Protein AF-L0DSS1-F1 (afdb_monomer)

Secondary structure (DSSP, 8-state):
--HHHHHHHHHHHHT--HHHHHHHHTS-HHHHHHHHHTS----HHHHHHHHHHHT--HHHHH-TT-SSPPPPSS-HHHHHHHHHHHHTT--HHHHHHHHT-GGGTT-----PPPPP------TTPPP--PPPP-PPPP-

Sequence (139 aa):
MEFSAKLKKLMKRQRYSQTDVAAQVEVSQSLVSLWTKGERVPDLRVSAKLASLFGVDLDYLADDAQDEPPASEFTGWEQAVIDLIHALGLEKSEALRRLATPAAAGISVDPKPVPPAGPSIPPGAPAYQPDAPRKKQPG

Foldseek 3Di:
DALLVVLVVLCVVVVHDLVRLCVQLVHDSVVSVCSNVVVDDDDPSSLVSSCVVSVADSCCSPDPVRPDGPDPPDDPVRVVLVVVCVVVVHDPVRSCVVVVCPPPPPDDDPPPPDPPPPPDPPVDDPPDDPDDPPPDDDD

InterPro domains:
  IPR001387 Cro/C1-type, helix-turn-helix domain [PF01381] (7-61)
  IPR001387 Cro/C1-type, helix-turn-helix domain [PS50943] (7-61)
  IPR001387 Cro/C1-type, helix-turn-helix domain [SM00530] (6-61)
  IPR001387 Cro/C1-type, helix-turn-helix domain [cd00093] (6-61)
  IPR010982 Lambda repressor-like, DNA-binding domain superfamily [G3DSA:1.10.260.40] (1-64)
  IPR010982 Lambda repressor-like, DNA-binding domain superfamily [SSF47413] (1-69)

pLDDT: mean 75.74, std 19.89, range [36.66, 97.75]

Radius of gyration: 21.34 Å; Cα contacts (8 Å, |Δi|>4): 78; chains: 1; bounding box: 59×39×56 Å

Nearest PDB structures (foldseek):
  3jxc-assembly1_L  TM=9.645E-01  e=2.965E-03  Lederbergvirus P22
  2b5a-assembly1_A  TM=8.325E-01  e=7.715E-03  [Bacillus] caldolyticus
  3ivp-assembly2_C  TM=6.361E-01  e=1.073E-03  Clostridioides difficile 630
  6jq1-assembly1_A  TM=5.524E-01  e=4.505E-03  Deinococcus geothermalis DSM 11300
  6rnx-assembly1_B  TM=5.682E-01  e=6.846E-03  Deinococcus deserti VCD115

Organism: Singulisphaera acidiphila (strain ATCC BAA-1392 / DSM 18658 / VKM B-2454 / MOB10) (NCBI:txid886293)

Structure (mmCIF, N/CA/C/O backbone):
data_AF-L0DSS1-F1
#
_entry.id   AF-L0DSS1-F1
#
loop_
_atom_site.group_PDB
_atom_site.id
_atom_site.type_symbol
_atom_site.label_atom_id
_atom_site.label_alt_id
_atom_site.label_comp_id
_atom_site.label_asym_id
_atom_site.label_entity_id
_atom_site.label_seq_id
_atom_site.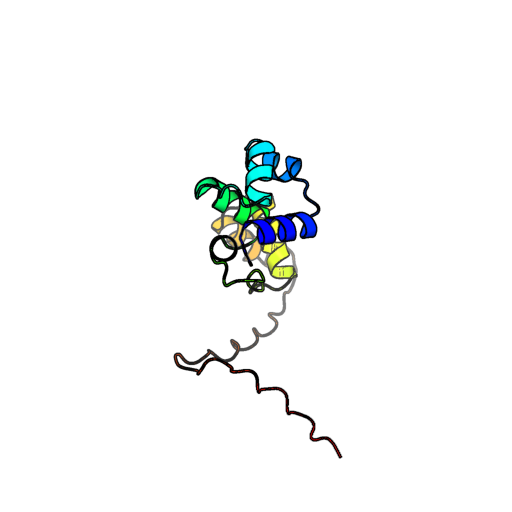pdbx_PDB_ins_code
_atom_site.Cartn_x
_atom_site.Cartn_y
_atom_site.Cartn_z
_atom_site.occupancy
_atom_site.B_iso_or_equiv
_atom_site.auth_seq_id
_atom_site.auth_comp_id
_atom_site.auth_asym_id
_atom_site.auth_atom_id
_atom_site.pdbx_PDB_model_num
ATOM 1 N N . MET A 1 1 ? 15.990 3.065 3.648 1.00 83.50 1 MET A N 1
ATOM 2 C CA . MET A 1 1 ? 14.938 3.788 4.397 1.00 83.50 1 MET A CA 1
ATOM 3 C C . MET A 1 1 ? 13.992 2.782 5.037 1.00 83.50 1 MET A C 1
ATOM 5 O O . MET A 1 1 ? 13.503 1.922 4.323 1.00 83.50 1 MET A O 1
ATOM 9 N N . GLU A 1 2 ? 13.699 2.916 6.335 1.00 91.69 2 GLU A N 1
ATOM 10 C CA . GLU A 1 2 ? 12.763 2.034 7.062 1.00 91.69 2 GLU A CA 1
ATOM 11 C C . GLU A 1 2 ? 11.346 2.032 6.451 1.00 91.69 2 GLU A C 1
ATOM 13 O O . GLU A 1 2 ? 10.854 3.083 6.010 1.00 91.69 2 GLU A O 1
ATOM 18 N N . PHE A 1 3 ? 10.633 0.900 6.523 1.00 94.06 3 PHE A N 1
ATOM 19 C CA . PHE A 1 3 ? 9.234 0.753 6.071 1.00 94.06 3 PHE A CA 1
ATOM 20 C C . PHE A 1 3 ? 8.310 1.905 6.510 1.00 94.06 3 PHE A C 1
ATOM 22 O O . PHE A 1 3 ? 7.561 2.462 5.703 1.00 94.06 3 PHE A O 1
ATOM 29 N N . SER A 1 4 ? 8.374 2.312 7.782 1.00 95.81 4 SER A N 1
ATOM 30 C CA . SER A 1 4 ? 7.519 3.377 8.332 1.00 95.81 4 SER A CA 1
ATOM 31 C C . SER A 1 4 ? 7.712 4.720 7.614 1.00 95.81 4 SER A C 1
ATOM 33 O O . SER A 1 4 ? 6.761 5.485 7.411 1.00 95.81 4 SER A O 1
ATOM 35 N N . ALA A 1 5 ? 8.944 5.000 7.192 1.00 95.31 5 ALA A N 1
ATOM 36 C CA . ALA A 1 5 ? 9.309 6.209 6.483 1.00 95.31 5 ALA A CA 1
ATOM 37 C C . ALA A 1 5 ? 8.901 6.115 5.001 1.00 95.31 5 ALA A C 1
ATOM 39 O O . ALA A 1 5 ? 8.341 7.081 4.472 1.00 95.31 5 ALA A O 1
ATOM 40 N N . LYS A 1 6 ? 9.068 4.946 4.363 1.00 94.94 6 LYS A N 1
ATOM 41 C CA . LYS A 1 6 ? 8.546 4.676 3.010 1.00 94.94 6 LYS A CA 1
ATOM 42 C C . LYS A 1 6 ? 7.034 4.858 2.945 1.00 94.94 6 LYS A C 1
ATOM 44 O O . LYS A 1 6 ? 6.540 5.599 2.099 1.00 94.94 6 LYS A O 1
ATOM 49 N N . LEU A 1 7 ? 6.295 4.275 3.888 1.00 95.56 7 LEU A N 1
ATOM 50 C CA . LEU A 1 7 ? 4.840 4.397 3.956 1.00 95.56 7 LEU A CA 1
ATOM 51 C C . LEU A 1 7 ? 4.404 5.868 4.047 1.00 95.56 7 LEU A C 1
ATOM 53 O O . LEU A 1 7 ? 3.559 6.312 3.272 1.00 95.56 7 LEU A O 1
ATOM 57 N N . LYS A 1 8 ? 5.038 6.667 4.917 1.00 95.88 8 LYS A N 1
ATOM 58 C CA . LYS A 1 8 ? 4.778 8.117 5.006 1.00 95.88 8 LYS A CA 1
ATOM 59 C C . LYS A 1 8 ? 5.075 8.852 3.697 1.00 95.88 8 LYS A C 1
ATOM 61 O O . LYS A 1 8 ? 4.314 9.741 3.311 1.00 95.88 8 LYS A O 1
ATOM 66 N N . LYS A 1 9 ? 6.173 8.504 3.015 1.00 94.44 9 LYS A N 1
ATOM 67 C CA . LYS A 1 9 ? 6.555 9.089 1.719 1.00 94.44 9 LYS A CA 1
ATOM 68 C C . LYS A 1 9 ? 5.483 8.811 0.663 1.00 94.44 9 LYS A C 1
ATOM 70 O O . LYS A 1 9 ? 5.033 9.744 -0.003 1.00 94.44 9 LYS A O 1
ATOM 75 N N . LEU A 1 10 ? 5.033 7.562 0.559 1.00 94.06 10 LEU A N 1
ATOM 76 C CA . LEU A 1 10 ? 3.998 7.131 -0.384 1.00 94.06 10 LEU A CA 1
ATOM 77 C C . LEU A 1 10 ? 2.652 7.815 -0.109 1.00 94.06 10 LEU A C 1
ATOM 79 O O . LEU A 1 10 ? 2.042 8.365 -1.027 1.00 94.06 10 LEU A O 1
ATOM 83 N N . MET A 1 11 ? 2.244 7.883 1.162 1.00 93.88 11 MET A N 1
ATOM 84 C CA . MET A 1 11 ? 1.049 8.615 1.592 1.00 93.88 11 MET A CA 1
ATOM 85 C C . MET A 1 11 ? 1.105 10.086 1.181 1.00 93.88 11 MET A C 1
ATOM 87 O O . MET A 1 11 ? 0.152 10.606 0.608 1.00 93.88 11 MET A O 1
ATOM 91 N N . LYS A 1 12 ? 2.240 10.759 1.408 1.00 93.88 12 LYS A N 1
ATOM 92 C CA . LYS A 1 12 ? 2.421 12.163 1.019 1.00 93.88 12 LYS A CA 1
ATOM 93 C C . LYS A 1 12 ? 2.368 12.350 -0.500 1.00 93.88 12 LYS A C 1
ATOM 95 O O . LYS A 1 12 ? 1.758 13.312 -0.962 1.00 93.88 12 LYS A O 1
ATOM 100 N N . ARG A 1 13 ? 2.978 11.438 -1.267 1.00 89.88 13 ARG A N 1
ATOM 101 C CA . ARG A 1 13 ? 2.992 11.468 -2.739 1.00 89.88 13 ARG A CA 1
ATOM 102 C C . ARG A 1 13 ? 1.580 11.412 -3.320 1.00 89.88 13 ARG A C 1
ATOM 104 O O . ARG A 1 13 ? 1.281 12.167 -4.237 1.00 89.88 13 ARG A O 1
ATOM 111 N N . GLN A 1 14 ? 0.723 10.562 -2.759 1.00 88.62 14 GLN A N 1
ATOM 112 C CA . GLN A 1 14 ? -0.656 10.382 -3.223 1.00 88.62 14 GLN A CA 1
ATOM 113 C C . GLN A 1 14 ? -1.697 11.185 -2.4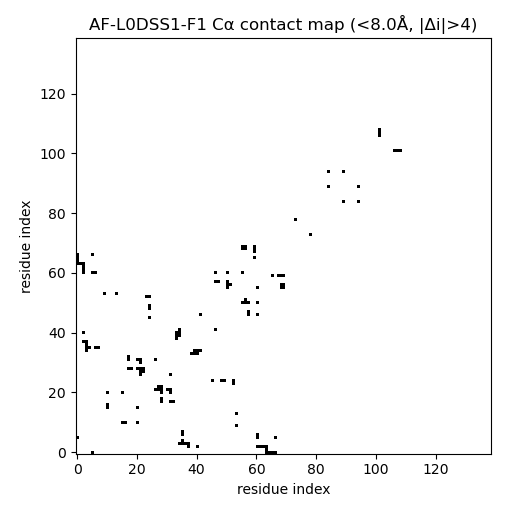23 1.00 88.62 14 GLN A C 1
ATOM 115 O O . GLN A 1 14 ? -2.889 11.089 -2.690 1.00 88.62 14 GLN A O 1
ATOM 120 N N . ARG A 1 15 ? -1.256 12.017 -1.469 1.00 94.12 15 ARG A N 1
ATOM 121 C CA . ARG A 1 15 ? -2.107 12.828 -0.576 1.00 94.12 15 ARG A CA 1
ATOM 122 C C . ARG A 1 15 ? -3.109 12.015 0.257 1.00 94.12 15 ARG A C 1
ATOM 124 O O . ARG A 1 15 ? -4.177 12.521 0.586 1.00 94.12 15 ARG A O 1
ATOM 131 N N . TYR A 1 16 ? -2.746 10.796 0.649 1.00 94.12 16 TYR A N 1
ATOM 132 C CA . TYR A 1 16 ? -3.559 9.982 1.551 1.00 94.12 16 TYR A CA 1
ATOM 133 C C . TYR A 1 16 ? -3.303 10.305 3.024 1.00 94.12 16 TYR A C 1
ATOM 135 O O . TYR A 1 16 ? -2.159 10.432 3.470 1.00 94.12 16 TYR A O 1
ATOM 143 N N . SER A 1 17 ? -4.383 10.373 3.802 1.00 96.50 17 SER A N 1
ATOM 144 C CA . SER A 1 17 ? -4.351 10.343 5.263 1.00 96.50 17 SER A CA 1
ATOM 145 C C . SER A 1 17 ? -4.266 8.904 5.793 1.00 96.50 17 SER A C 1
ATOM 147 O O . SER A 1 17 ? -4.467 7.935 5.061 1.00 96.50 17 SER A O 1
ATOM 149 N N . GLN A 1 18 ? -3.980 8.736 7.091 1.00 96.00 18 GLN A N 1
ATOM 150 C CA . GLN A 1 18 ? -3.990 7.403 7.717 1.00 96.00 18 GLN A CA 1
ATOM 151 C C . GLN A 1 18 ? -5.372 6.746 7.628 1.00 96.00 18 GLN A C 1
ATOM 153 O O . GLN A 1 18 ? -5.459 5.530 7.479 1.00 96.00 18 GLN A O 1
ATOM 158 N N . THR A 1 19 ? -6.436 7.548 7.706 1.00 96.56 19 THR A N 1
ATOM 159 C CA . THR A 1 19 ? -7.819 7.086 7.574 1.00 96.56 19 THR A CA 1
ATOM 160 C C . THR A 1 19 ? -8.104 6.593 6.158 1.00 96.56 19 THR A C 1
ATOM 162 O O . THR A 1 19 ? -8.724 5.544 6.007 1.00 96.56 19 THR A O 1
ATOM 165 N N . ASP A 1 20 ? -7.595 7.286 5.134 1.00 95.25 20 ASP A N 1
ATOM 166 C CA . ASP A 1 20 ? -7.772 6.873 3.737 1.00 95.25 20 ASP A CA 1
ATOM 167 C C . ASP A 1 20 ? -7.082 5.535 3.474 1.00 95.25 20 ASP A C 1
ATOM 169 O O . ASP A 1 20 ? -7.708 4.605 2.976 1.00 95.25 20 ASP A O 1
ATOM 173 N N . VAL A 1 21 ? -5.814 5.397 3.884 1.00 96.38 21 VAL A N 1
ATOM 174 C CA . VAL A 1 21 ? -5.078 4.130 3.739 1.00 96.38 21 VAL A CA 1
ATOM 175 C C . VAL A 1 21 ? -5.792 3.004 4.479 1.00 96.38 21 VAL A C 1
ATOM 177 O O . VAL A 1 21 ? -5.956 1.922 3.923 1.00 96.38 21 VAL A O 1
ATOM 180 N N . ALA A 1 22 ? -6.250 3.258 5.708 1.00 96.94 22 ALA A N 1
ATOM 181 C CA . ALA A 1 22 ? -6.954 2.267 6.512 1.00 96.94 22 ALA A CA 1
ATOM 182 C C . ALA A 1 22 ? -8.224 1.754 5.820 1.00 96.94 22 ALA A C 1
ATOM 184 O O . ALA A 1 22 ? -8.452 0.545 5.780 1.00 96.94 22 ALA A O 1
ATOM 185 N N . ALA A 1 23 ? -9.004 2.663 5.228 1.00 95.25 23 ALA A N 1
ATOM 186 C CA . ALA A 1 23 ? -10.189 2.316 4.454 1.00 95.25 23 ALA A CA 1
ATOM 187 C C . ALA A 1 23 ? -9.837 1.489 3.206 1.00 95.25 23 ALA A C 1
ATOM 189 O O . ALA A 1 23 ? -10.492 0.485 2.945 1.00 95.25 23 ALA A O 1
ATOM 190 N N . GLN A 1 24 ? -8.778 1.859 2.477 1.00 93.06 24 GLN A N 1
ATOM 191 C CA . GLN A 1 24 ? -8.361 1.171 1.248 1.00 93.06 24 GLN A CA 1
ATOM 192 C C . GLN A 1 24 ? -7.832 -0.249 1.490 1.00 93.06 24 GLN A C 1
ATOM 194 O O . GLN A 1 24 ? -8.065 -1.137 0.675 1.00 93.06 24 GLN A O 1
ATOM 199 N N . VAL A 1 25 ? -7.127 -0.491 2.602 1.00 96.00 25 VAL A N 1
ATOM 200 C CA . VAL A 1 25 ? -6.592 -1.832 2.915 1.00 96.00 25 VAL A CA 1
ATOM 201 C C . VAL A 1 25 ? -7.470 -2.645 3.876 1.00 96.00 25 VAL A C 1
ATOM 203 O O . VAL A 1 25 ? -7.130 -3.791 4.186 1.00 96.00 25 VAL A O 1
ATOM 206 N N . GLU A 1 26 ? -8.619 -2.090 4.276 1.00 96.50 26 GLU A N 1
ATOM 207 C CA . GLU A 1 26 ? -9.633 -2.689 5.159 1.00 96.50 26 GLU A CA 1
ATOM 208 C C . GLU A 1 26 ? -9.096 -3.030 6.561 1.00 96.50 26 GLU A C 1
ATOM 210 O O . GLU A 1 26 ? -9.234 -4.147 7.061 1.00 96.50 26 GLU A O 1
ATOM 215 N N . VAL A 1 27 ? -8.455 -2.057 7.207 1.00 96.50 27 VAL A N 1
ATOM 216 C CA . VAL A 1 27 ? -7.913 -2.180 8.572 1.00 96.50 27 VAL A CA 1
ATOM 217 C C . VAL A 1 27 ? -8.324 -0.983 9.427 1.00 96.50 27 VAL A C 1
ATOM 219 O O . VAL A 1 27 ? -8.893 -0.010 8.938 1.00 96.50 27 VAL A O 1
ATOM 222 N N . SER A 1 28 ? -8.024 -1.015 10.727 1.00 97.25 28 SER A N 1
ATOM 223 C CA . SER A 1 28 ? -8.263 0.145 11.587 1.00 97.25 28 SER A CA 1
ATOM 224 C C . SER A 1 28 ? -7.214 1.241 11.373 1.00 97.25 28 SER A C 1
ATOM 226 O O . SER A 1 28 ? -6.025 0.969 11.187 1.00 97.25 28 SER A O 1
ATOM 228 N N . GLN A 1 29 ? -7.629 2.506 11.484 1.00 96.69 29 GLN A N 1
ATOM 229 C CA . GLN A 1 29 ? -6.712 3.652 11.415 1.00 96.69 29 GLN A CA 1
ATOM 230 C C . GLN A 1 29 ? -5.611 3.577 12.488 1.00 96.69 29 GLN A C 1
ATOM 232 O O . GLN A 1 29 ? -4.472 3.973 12.235 1.00 96.69 29 GLN A O 1
ATOM 237 N N . SER A 1 30 ? -5.908 2.989 13.651 1.00 96.75 30 SER A N 1
ATOM 238 C CA . SER A 1 30 ? -4.929 2.762 14.715 1.00 96.75 30 SER A CA 1
ATOM 239 C C . SER A 1 30 ? -3.783 1.848 14.273 1.00 96.75 30 SER A C 1
ATOM 241 O O . SER A 1 30 ? -2.636 2.131 14.608 1.00 96.75 30 SER A O 1
ATOM 243 N N . LEU A 1 31 ? -4.052 0.802 13.479 1.00 97.19 31 LEU A N 1
ATOM 244 C CA . LEU A 1 31 ? -2.997 -0.060 12.930 1.00 97.19 31 LEU A CA 1
ATOM 245 C C . LEU A 1 31 ? -2.077 0.716 11.982 1.00 97.19 31 LEU A C 1
ATOM 247 O O . LEU A 1 31 ? -0.858 0.632 12.119 1.00 97.19 31 LEU A O 1
ATOM 251 N N . VAL A 1 32 ? -2.642 1.546 11.099 1.00 97.06 32 VAL A N 1
ATOM 252 C CA . VAL A 1 32 ? -1.854 2.425 10.216 1.00 97.06 32 VAL A CA 1
ATOM 253 C C . VAL A 1 32 ? -1.010 3.413 11.029 1.00 97.06 32 VAL A C 1
ATOM 255 O O . VAL A 1 32 ? 0.141 3.687 10.687 1.00 97.06 32 VAL A O 1
ATOM 258 N N . SER A 1 33 ? -1.537 3.917 12.148 1.00 97.38 33 SER A N 1
ATOM 259 C CA . SER A 1 33 ? -0.775 4.771 13.063 1.00 97.38 33 SER A CA 1
ATOM 260 C C . SER A 1 33 ? 0.460 4.050 13.614 1.00 97.38 33 SER A C 1
ATOM 262 O O . SER A 1 33 ? 1.562 4.588 13.516 1.00 97.38 33 SER A O 1
ATOM 264 N N . LEU A 1 34 ? 0.309 2.811 14.100 1.00 97.75 34 LEU A N 1
ATOM 265 C CA . LEU A 1 34 ? 1.428 1.998 14.600 1.00 97.75 34 LEU A CA 1
ATOM 266 C C . LEU A 1 34 ? 2.491 1.760 13.517 1.00 97.75 34 LEU A C 1
ATOM 268 O O . LEU A 1 34 ? 3.684 1.897 13.781 1.00 97.75 34 LEU A O 1
ATOM 272 N N . TRP A 1 35 ? 2.067 1.481 12.282 1.00 97.62 35 TRP A N 1
ATOM 273 C CA . TRP A 1 35 ? 2.968 1.289 11.141 1.00 97.62 35 TRP A CA 1
ATOM 274 C C . TRP A 1 35 ? 3.756 2.545 10.798 1.00 97.62 35 TRP A C 1
ATOM 276 O O . TRP A 1 35 ? 4.974 2.510 10.658 1.00 97.62 35 TRP A O 1
ATOM 28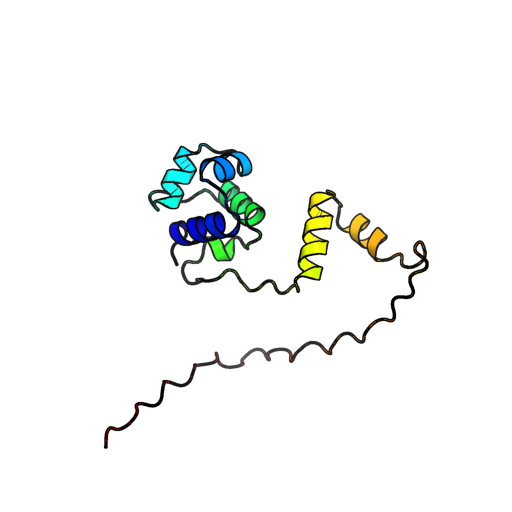6 N N . THR A 1 36 ? 3.078 3.690 10.712 1.00 95.06 36 THR A N 1
ATOM 287 C CA . THR A 1 36 ? 3.749 4.961 10.408 1.00 95.06 36 THR A CA 1
ATOM 288 C C . THR A 1 36 ? 4.677 5.413 11.539 1.00 95.06 36 THR A C 1
ATOM 290 O O . THR A 1 36 ? 5.629 6.147 11.285 1.00 95.06 36 THR A O 1
ATOM 293 N N . LYS A 1 37 ? 4.458 4.972 12.781 1.00 96.38 37 LYS A N 1
ATOM 294 C CA . LYS A 1 37 ? 5.390 5.201 13.896 1.00 96.38 37 LYS A CA 1
ATOM 295 C C . LYS A 1 37 ? 6.543 4.193 13.954 1.00 96.38 37 LYS A C 1
ATOM 297 O O . LYS A 1 37 ? 7.500 4.448 14.673 1.00 96.38 37 LYS A O 1
ATOM 302 N N . GLY A 1 38 ? 6.477 3.097 13.195 1.00 94.94 38 GLY A N 1
ATOM 303 C CA . GLY A 1 38 ? 7.467 2.016 13.239 1.00 94.94 38 GLY A CA 1
ATOM 304 C C . GLY A 1 38 ? 7.311 1.081 14.442 1.00 94.94 38 GLY A C 1
ATOM 305 O O . GLY A 1 38 ? 8.185 0.267 14.698 1.00 94.94 38 GLY A O 1
ATOM 306 N N . GLU A 1 39 ? 6.200 1.172 15.176 1.00 95.31 39 GLU A N 1
ATOM 307 C CA . GLU A 1 39 ? 5.931 0.332 16.353 1.00 95.31 39 GLU A CA 1
ATOM 308 C C . GLU A 1 39 ? 5.480 -1.083 15.961 1.00 95.31 39 GLU A C 1
ATOM 310 O O . GLU A 1 39 ? 5.561 -2.022 16.751 1.00 95.31 39 GLU A O 1
ATOM 315 N N . ARG A 1 40 ? 4.971 -1.243 14.734 1.00 95.19 40 ARG A N 1
ATOM 316 C CA . ARG A 1 40 ? 4.512 -2.520 14.186 1.00 95.19 40 ARG A CA 1
ATOM 317 C C . ARG A 1 40 ? 4.748 -2.567 12.681 1.00 95.19 40 ARG A C 1
ATOM 319 O O . ARG A 1 40 ? 4.762 -1.530 12.024 1.00 95.19 40 ARG A O 1
ATOM 326 N N . VAL A 1 41 ? 4.834 -3.775 12.136 1.00 93.50 41 VAL A N 1
ATOM 327 C CA . VAL A 1 41 ? 4.869 -4.036 10.691 1.00 93.50 41 VAL A CA 1
ATOM 328 C C . VAL A 1 41 ? 3.558 -4.727 10.278 1.00 93.50 41 VAL A C 1
ATOM 330 O O . VAL A 1 41 ? 3.030 -5.530 11.059 1.00 93.50 41 VAL A O 1
ATOM 333 N N . PRO A 1 42 ? 2.968 -4.391 9.117 1.00 95.12 42 PRO A N 1
ATOM 334 C CA . PRO A 1 42 ? 1.830 -5.127 8.573 1.00 95.12 42 PRO A CA 1
ATOM 335 C C . PRO A 1 42 ? 2.185 -6.588 8.271 1.00 95.12 42 PRO A C 1
ATOM 337 O O . PRO A 1 42 ? 3.338 -6.930 8.011 1.00 95.12 42 PRO A O 1
ATOM 340 N N . ASP A 1 43 ? 1.178 -7.460 8.288 1.00 95.81 43 ASP A N 1
ATOM 341 C CA . ASP A 1 43 ? 1.344 -8.821 7.781 1.00 95.81 43 ASP A CA 1
ATOM 342 C C . ASP A 1 43 ? 1.470 -8.837 6.250 1.00 95.81 43 ASP A C 1
ATOM 344 O O . ASP A 1 43 ? 1.177 -7.854 5.569 1.00 95.81 43 ASP A O 1
ATOM 348 N N . LEU A 1 44 ? 1.870 -9.982 5.694 1.00 94.50 44 LEU A N 1
ATOM 349 C CA . LEU A 1 44 ? 2.087 -10.143 4.256 1.00 94.50 44 LEU A CA 1
ATOM 350 C C . LEU A 1 44 ? 0.860 -9.770 3.408 1.00 94.50 44 LEU A C 1
ATOM 352 O O . LEU A 1 44 ? 1.005 -9.166 2.345 1.00 94.50 44 LEU A O 1
ATOM 356 N N . ARG A 1 45 ? -0.351 -10.112 3.864 1.00 95.44 45 ARG A N 1
ATOM 357 C CA . ARG A 1 45 ? -1.583 -9.867 3.106 1.00 95.44 45 ARG A CA 1
ATOM 358 C C . ARG A 1 45 ? -1.871 -8.374 3.028 1.00 95.44 45 ARG A C 1
ATOM 360 O O . ARG A 1 45 ? -2.222 -7.870 1.964 1.00 95.44 45 ARG A O 1
ATOM 367 N N . VAL A 1 46 ? -1.699 -7.666 4.138 1.00 96.25 46 VAL A N 1
ATOM 368 C CA . VAL A 1 46 ? -1.847 -6.212 4.195 1.00 96.25 46 VAL A CA 1
ATOM 369 C C . VAL A 1 46 ? -0.721 -5.517 3.431 1.00 96.25 46 VAL A C 1
ATOM 371 O O . VAL A 1 46 ? -0.990 -4.570 2.697 1.00 96.25 46 VAL A O 1
ATOM 374 N N . SER A 1 47 ? 0.516 -6.004 3.523 1.00 95.75 47 SER A N 1
ATOM 375 C CA . SER A 1 47 ? 1.651 -5.462 2.768 1.00 95.75 47 SER A CA 1
ATOM 376 C C . SER A 1 47 ? 1.431 -5.548 1.258 1.00 95.75 47 SER A C 1
ATOM 378 O O . SER A 1 47 ? 1.687 -4.576 0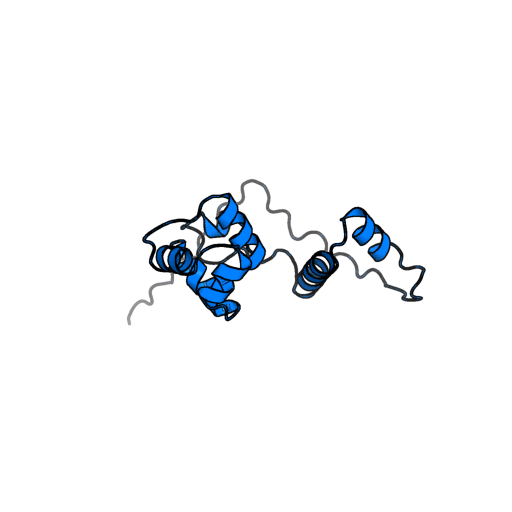.553 1.00 95.75 47 SER A O 1
ATOM 380 N N . ALA A 1 48 ? 0.873 -6.655 0.757 1.00 92.81 48 ALA A N 1
ATOM 381 C CA . ALA A 1 48 ? 0.505 -6.791 -0.653 1.00 92.81 48 ALA A CA 1
ATOM 382 C C . ALA A 1 48 ? -0.595 -5.797 -1.076 1.00 92.81 48 ALA A C 1
ATOM 384 O O . ALA A 1 48 ? -0.526 -5.216 -2.163 1.00 92.81 48 ALA A O 1
ATOM 385 N N . LYS A 1 49 ? -1.586 -5.544 -0.207 1.00 94.06 49 LYS A N 1
ATOM 386 C CA . LYS A 1 49 ? -2.598 -4.501 -0.450 1.00 94.06 49 LYS A CA 1
ATOM 387 C C . LYS A 1 49 ? -1.975 -3.105 -0.489 1.00 94.06 49 LYS A C 1
ATOM 389 O O . LYS A 1 49 ? -2.328 -2.318 -1.357 1.00 94.06 49 LYS A O 1
ATOM 394 N N . LEU A 1 50 ? -1.042 -2.802 0.417 1.00 95.81 50 LEU A N 1
ATOM 395 C CA . LEU A 1 50 ? -0.327 -1.522 0.436 1.00 95.81 50 LEU A CA 1
ATOM 396 C C . LEU A 1 50 ? 0.519 -1.338 -0.830 1.00 95.81 50 LEU A C 1
ATOM 398 O O . LEU A 1 50 ? 0.459 -0.278 -1.443 1.00 95.81 50 LEU A O 1
ATOM 402 N N . ALA A 1 51 ? 1.256 -2.370 -1.245 1.00 92.75 51 ALA A N 1
ATOM 403 C CA . ALA A 1 51 ? 2.026 -2.379 -2.489 1.00 92.75 51 ALA A CA 1
ATOM 404 C C . ALA A 1 51 ? 1.133 -2.035 -3.694 1.00 92.75 51 ALA A C 1
ATOM 406 O O . ALA A 1 51 ? 1.405 -1.087 -4.431 1.00 92.75 51 ALA A O 1
ATOM 407 N N . SER A 1 52 ? -0.009 -2.720 -3.798 1.00 89.31 52 SER A N 1
ATOM 408 C CA . SER A 1 52 ? -1.002 -2.493 -4.853 1.00 89.31 52 SER A CA 1
ATOM 409 C C . SER A 1 52 ? -1.603 -1.083 -4.799 1.00 89.31 52 SER A C 1
ATOM 411 O O . SER A 1 52 ? -1.674 -0.410 -5.821 1.00 89.31 52 SER A O 1
ATOM 413 N N . LEU A 1 53 ? -1.986 -0.605 -3.608 1.00 91.12 53 LEU A N 1
ATOM 414 C CA . LEU A 1 53 ? -2.545 0.737 -3.404 1.00 91.12 53 LEU A CA 1
ATOM 415 C C . LEU A 1 53 ? -1.574 1.832 -3.858 1.00 91.12 53 LEU A C 1
ATOM 417 O O . LEU A 1 53 ? -1.977 2.820 -4.466 1.00 91.12 53 LEU A O 1
ATOM 421 N N . PHE A 1 54 ? -0.289 1.674 -3.546 1.00 90.31 54 PHE A N 1
ATOM 422 C CA . PHE A 1 54 ? 0.710 2.698 -3.826 1.00 90.31 54 PHE A CA 1
ATOM 423 C C . PHE A 1 54 ? 1.399 2.559 -5.188 1.00 90.31 54 PHE A C 1
ATOM 425 O O . PHE A 1 54 ? 2.206 3.435 -5.533 1.00 90.31 54 PHE A O 1
ATOM 432 N N . GLY A 1 55 ? 1.072 1.503 -5.943 1.00 87.00 55 GLY A N 1
ATOM 433 C CA . GLY A 1 55 ? 1.683 1.185 -7.232 1.00 87.00 55 GLY A CA 1
ATOM 434 C C . GLY A 1 55 ? 3.182 0.924 -7.106 1.00 87.00 55 GLY A C 1
ATOM 435 O O . GLY A 1 55 ? 3.970 1.494 -7.854 1.00 87.00 55 GLY A O 1
ATOM 436 N N . VAL A 1 56 ? 3.586 0.159 -6.091 1.00 89.38 56 VAL A N 1
ATOM 437 C CA . VAL A 1 56 ? 4.988 -0.199 -5.833 1.00 89.38 56 VAL A CA 1
ATOM 438 C C . VAL A 1 56 ? 5.113 -1.694 -5.596 1.00 89.38 56 VAL A C 1
ATOM 440 O O . VAL A 1 56 ? 4.149 -2.340 -5.191 1.00 89.38 56 VAL A O 1
ATOM 443 N N . ASP A 1 57 ? 6.312 -2.231 -5.778 1.00 90.00 57 ASP A N 1
ATOM 444 C CA . ASP A 1 57 ? 6.577 -3.628 -5.465 1.00 90.00 57 ASP A CA 1
ATOM 445 C C . ASP A 1 57 ? 6.608 -3.883 -3.958 1.00 90.00 57 ASP A C 1
ATOM 447 O O . ASP A 1 57 ? 7.011 -3.040 -3.148 1.00 90.00 57 ASP A O 1
ATOM 451 N N . LEU A 1 58 ? 6.212 -5.096 -3.575 1.00 91.38 58 LEU A N 1
ATOM 452 C CA . LEU A 1 58 ? 6.306 -5.544 -2.189 1.00 91.38 58 LEU A CA 1
ATOM 453 C C . LEU A 1 58 ? 7.764 -5.570 -1.700 1.00 91.38 58 LEU A C 1
ATOM 455 O O . LEU A 1 58 ? 8.017 -5.255 -0.540 1.00 91.38 58 LEU A O 1
ATOM 459 N N . ASP A 1 59 ? 8.701 -5.896 -2.591 1.00 91.06 59 ASP A N 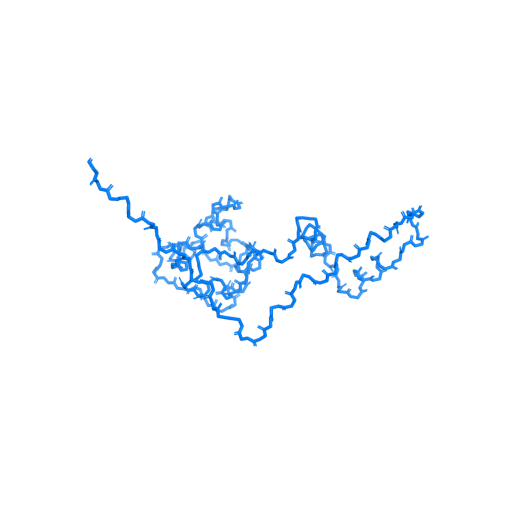1
ATOM 460 C CA . ASP A 1 59 ? 10.138 -5.906 -2.3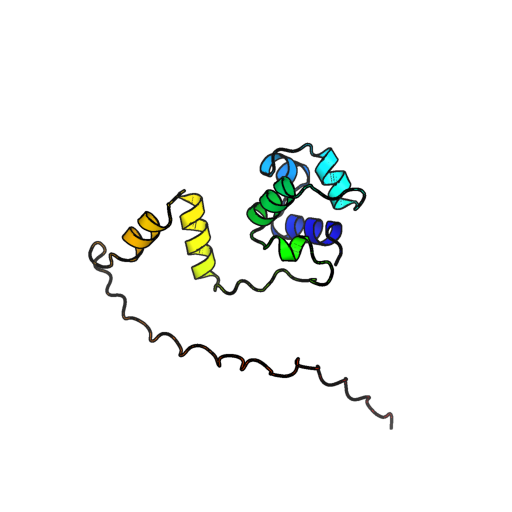10 1.00 91.06 59 ASP A CA 1
ATOM 461 C C . ASP A 1 59 ? 10.636 -4.518 -1.881 1.00 91.06 59 ASP A C 1
ATOM 463 O O . ASP A 1 59 ? 11.267 -4.379 -0.837 1.00 91.06 59 ASP A O 1
ATOM 467 N N . TYR A 1 60 ? 10.201 -3.459 -2.577 1.00 91.50 60 TYR A N 1
ATOM 468 C CA . TYR A 1 60 ? 10.486 -2.080 -2.175 1.00 91.50 60 TYR A CA 1
ATOM 469 C C . TYR A 1 60 ? 9.972 -1.766 -0.765 1.00 91.50 60 TYR A C 1
ATOM 471 O O . TYR A 1 60 ? 10.657 -1.102 0.015 1.00 91.50 60 TYR A O 1
ATOM 479 N N . LEU A 1 61 ? 8.766 -2.221 -0.410 1.00 91.25 61 LEU A N 1
ATOM 480 C CA . LEU A 1 61 ? 8.233 -1.993 0.934 1.00 91.25 61 LEU A CA 1
ATOM 481 C C . LEU A 1 61 ? 9.029 -2.748 2.007 1.00 91.25 61 LEU A C 1
ATOM 483 O O . LEU A 1 61 ? 9.171 -2.220 3.109 1.00 91.25 61 LEU A O 1
ATOM 487 N N . AL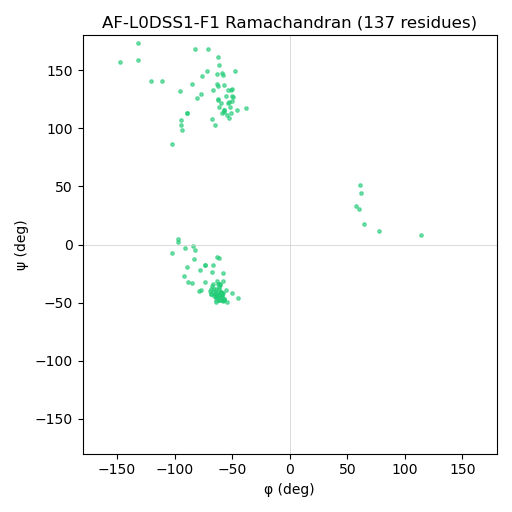A A 1 62 ? 9.541 -3.938 1.694 1.00 90.31 62 ALA A N 1
ATOM 488 C CA . ALA A 1 62 ? 10.196 -4.830 2.647 1.00 90.31 62 ALA A CA 1
ATOM 489 C C . ALA A 1 62 ? 11.710 -4.593 2.808 1.00 90.31 62 ALA A C 1
ATOM 491 O O . ALA A 1 62 ? 12.228 -4.811 3.900 1.00 90.31 62 ALA A O 1
ATOM 492 N N . ASP A 1 63 ? 12.418 -4.161 1.760 1.00 89.56 63 ASP A N 1
ATOM 493 C CA . ASP A 1 63 ? 13.882 -4.037 1.771 1.00 89.56 63 ASP A CA 1
ATOM 494 C C . ASP A 1 63 ? 14.347 -2.626 2.140 1.00 89.56 63 ASP A C 1
ATOM 496 O O . ASP A 1 63 ? 14.331 -1.706 1.318 1.00 89.56 63 ASP A O 1
ATOM 500 N N . ASP A 1 64 ? 14.807 -2.432 3.373 1.00 87.69 64 ASP A N 1
ATOM 501 C CA . ASP A 1 64 ? 15.294 -1.141 3.868 1.00 87.69 64 ASP A CA 1
ATOM 502 C C . ASP A 1 64 ? 16.541 -0.606 3.142 1.00 87.69 64 ASP A C 1
ATOM 504 O O . ASP A 1 64 ? 16.849 0.579 3.297 1.00 87.69 64 ASP A O 1
ATOM 508 N N . ALA A 1 65 ? 17.218 -1.399 2.305 1.00 86.19 65 ALA A N 1
ATOM 509 C CA . ALA A 1 65 ? 18.278 -0.905 1.424 1.00 86.19 65 ALA A CA 1
ATOM 510 C C . ALA A 1 65 ? 17.741 -0.090 0.228 1.00 86.19 65 ALA A C 1
ATOM 512 O O . ALA A 1 65 ? 18.489 0.679 -0.377 1.00 86.19 65 ALA A O 1
ATOM 513 N N . GLN A 1 66 ? 16.448 -0.206 -0.098 1.00 83.88 66 GLN A N 1
ATOM 514 C CA . GLN A 1 66 ? 15.798 0.544 -1.177 1.00 83.88 66 GLN A CA 1
ATOM 515 C C . GLN A 1 66 ? 15.246 1.883 -0.658 1.00 83.88 66 GLN A C 1
ATOM 517 O O . GLN A 1 66 ? 14.299 1.921 0.131 1.00 83.88 66 GLN A O 1
ATOM 522 N N . ASP A 1 67 ? 15.798 3.011 -1.105 1.00 82.06 67 ASP A N 1
ATOM 523 C CA . ASP A 1 67 ? 15.326 4.351 -0.700 1.00 82.06 67 ASP A CA 1
ATOM 524 C C . ASP A 1 67 ? 14.252 4.939 -1.638 1.00 82.06 67 ASP A C 1
ATOM 526 O O . ASP A 1 67 ? 13.386 5.727 -1.226 1.00 82.06 67 ASP A O 1
ATOM 530 N N . GLU A 1 68 ? 14.266 4.528 -2.902 1.00 79.69 68 GLU A N 1
ATOM 531 C CA . GLU A 1 68 ? 13.317 4.940 -3.936 1.00 79.69 68 GLU A CA 1
ATOM 532 C C . GLU A 1 68 ? 12.601 3.688 -4.456 1.00 79.69 68 GLU A C 1
ATOM 534 O O . GLU A 1 68 ? 13.249 2.644 -4.559 1.00 79.69 68 GLU A O 1
ATOM 539 N N . PRO A 1 69 ? 11.284 3.739 -4.746 1.00 73.75 69 PRO A N 1
ATOM 540 C CA . PRO A 1 69 ? 10.669 2.647 -5.474 1.00 73.75 69 PRO A CA 1
ATOM 541 C C . PRO A 1 69 ? 11.408 2.497 -6.802 1.00 73.75 69 PRO A C 1
ATOM 543 O O . PRO A 1 69 ? 11.857 3.516 -7.348 1.00 73.75 69 PRO A O 1
ATOM 546 N N . PRO A 1 70 ? 11.549 1.263 -7.312 1.00 68.06 70 PRO A N 1
ATOM 547 C CA . PRO A 1 70 ? 12.174 1.054 -8.604 1.00 68.06 70 PRO A CA 1
ATOM 548 C C . PRO A 1 70 ? 11.517 2.000 -9.607 1.00 68.06 70 PRO A C 1
ATOM 550 O O . PRO A 1 70 ? 10.293 2.183 -9.601 1.00 68.06 70 PRO A O 1
ATOM 553 N N . ALA A 1 71 ? 12.338 2.684 -10.406 1.00 63.97 71 ALA A N 1
ATOM 554 C CA . ALA A 1 71 ? 11.807 3.467 -11.507 1.00 63.97 71 ALA A CA 1
ATOM 555 C C . ALA A 1 71 ? 10.944 2.508 -12.327 1.00 63.97 71 ALA A C 1
ATOM 557 O O . ALA A 1 71 ? 11.447 1.459 -12.729 1.00 63.97 71 ALA A O 1
ATOM 558 N N . SER A 1 72 ? 9.655 2.828 -12.493 1.00 64.00 72 SER A N 1
ATOM 559 C CA . SER A 1 72 ? 8.781 2.004 -13.325 1.00 64.00 72 SER A CA 1
ATOM 560 C C . SER A 1 72 ? 9.500 1.801 -14.651 1.00 64.00 72 SER A C 1
ATOM 562 O O . SER A 1 72 ? 9.906 2.774 -15.291 1.00 64.00 72 SER A O 1
ATOM 564 N N . GLU A 1 73 ? 9.706 0.542 -15.037 1.00 63.16 73 GLU A N 1
ATOM 565 C CA . GLU A 1 73 ? 10.278 0.212 -16.345 1.00 63.16 73 GLU A CA 1
ATOM 566 C C . GLU A 1 73 ? 9.370 0.715 -17.481 1.00 63.16 73 GLU A C 1
ATOM 568 O O . GLU A 1 73 ? 9.780 0.770 -18.639 1.00 63.16 73 GLU A O 1
ATOM 573 N N . PHE A 1 74 ? 8.146 1.126 -17.133 1.00 67.31 74 PHE A N 1
ATOM 574 C CA . PHE A 1 74 ? 7.145 1.686 -18.014 1.00 67.31 74 PHE A CA 1
ATOM 575 C C . PHE A 1 74 ? 7.178 3.218 -18.004 1.00 67.31 74 PHE A C 1
ATOM 577 O O . PHE A 1 74 ? 7.160 3.895 -16.973 1.00 67.31 74 PHE A O 1
ATOM 584 N N . THR A 1 75 ? 7.167 3.783 -19.201 1.00 70.31 75 THR A N 1
ATOM 585 C CA . THR A 1 75 ? 6.958 5.206 -19.452 1.00 70.31 75 THR A CA 1
ATOM 586 C C . THR A 1 75 ? 5.568 5.659 -18.981 1.00 70.31 75 THR A C 1
ATOM 588 O O . THR A 1 75 ? 4.641 4.867 -18.813 1.00 70.31 75 THR A O 1
ATOM 591 N N . GLY A 1 76 ? 5.379 6.971 -18.790 1.00 70.44 76 GLY A N 1
ATOM 592 C CA . GLY A 1 76 ? 4.146 7.516 -18.198 1.00 70.44 76 GLY A CA 1
ATOM 593 C C . GLY A 1 76 ? 2.842 7.179 -18.942 1.00 70.44 76 GLY A C 1
ATOM 594 O O . GLY A 1 76 ? 1.784 7.155 -18.320 1.00 70.44 76 GLY A O 1
ATOM 595 N N . TRP A 1 77 ? 2.895 6.888 -20.245 1.00 67.50 77 TRP A N 1
ATOM 596 C CA . TRP A 1 77 ? 1.717 6.458 -21.007 1.00 67.50 77 TRP A CA 1
ATOM 597 C C . TRP A 1 77 ? 1.471 4.945 -20.901 1.00 67.50 77 TRP A C 1
ATOM 599 O O . TRP A 1 77 ? 0.318 4.529 -20.863 1.00 67.50 77 TRP A O 1
ATOM 609 N N . GLU A 1 78 ? 2.524 4.129 -20.791 1.00 76.06 78 GLU A N 1
ATOM 610 C CA . GLU A 1 78 ? 2.417 2.683 -20.549 1.00 76.06 78 GLU A CA 1
ATOM 611 C C . GLU A 1 78 ? 1.799 2.423 -19.172 1.00 76.06 78 GLU A C 1
ATOM 613 O O . GLU A 1 78 ? 0.872 1.622 -19.055 1.00 76.06 78 GLU A O 1
ATOM 618 N N . GLN A 1 79 ? 2.218 3.183 -18.154 1.00 74.44 79 GLN A N 1
ATOM 619 C CA . GLN A 1 79 ? 1.609 3.120 -16.825 1.00 74.44 79 GLN A CA 1
ATOM 620 C C . GLN A 1 79 ? 0.125 3.512 -16.858 1.00 74.44 79 GLN A C 1
ATOM 622 O O . GLN A 1 79 ? -0.704 2.812 -16.288 1.00 74.44 79 GLN A O 1
ATOM 627 N N . ALA A 1 80 ? -0.238 4.572 -17.588 1.00 73.25 80 ALA A N 1
ATOM 628 C CA . ALA A 1 80 ? -1.635 4.989 -17.723 1.00 73.25 80 ALA A CA 1
ATOM 629 C C . ALA A 1 80 ? -2.517 3.922 -18.401 1.00 73.25 80 ALA A C 1
ATOM 631 O O . ALA A 1 80 ? -3.690 3.776 -18.055 1.00 73.25 80 ALA A O 1
ATOM 632 N N . VAL A 1 81 ? -1.968 3.157 -19.352 1.00 79.62 81 VAL A N 1
ATOM 633 C CA . VAL A 1 81 ? -2.671 2.024 -19.976 1.00 79.62 81 VAL A CA 1
ATOM 634 C C . VAL A 1 81 ? -2.861 0.883 -18.977 1.00 79.62 81 VAL A C 1
ATOM 636 O O . VAL A 1 81 ? -3.953 0.321 -18.909 1.00 79.62 81 VAL A O 1
ATOM 639 N N . ILE A 1 82 ? -1.839 0.564 -18.179 1.00 74.69 82 ILE A N 1
ATOM 640 C CA . ILE A 1 82 ? -1.925 -0.455 -17.121 1.00 74.69 82 ILE A CA 1
ATOM 641 C C . ILE A 1 82 ? -2.988 -0.061 -16.084 1.00 74.69 82 ILE A C 1
ATOM 643 O O . ILE A 1 82 ? -3.874 -0.861 -15.775 1.00 74.69 82 ILE A O 1
ATOM 647 N N . ASP A 1 83 ? -2.960 1.186 -15.614 1.00 74.75 83 ASP A N 1
ATOM 648 C CA . ASP A 1 83 ? -3.922 1.715 -14.644 1.00 74.75 83 ASP A CA 1
ATOM 649 C C . ASP A 1 83 ? -5.358 1.670 -15.196 1.00 74.75 83 ASP A C 1
ATOM 651 O O . ASP A 1 83 ? -6.290 1.283 -14.487 1.00 74.75 83 ASP A O 1
ATOM 655 N N . LEU A 1 84 ? -5.545 1.998 -16.482 1.00 78.50 84 LEU A N 1
ATOM 656 C CA . LEU A 1 84 ? -6.840 1.902 -17.156 1.00 78.50 84 LEU A CA 1
ATOM 657 C C . LEU A 1 84 ? -7.336 0.451 -17.244 1.00 78.50 84 LEU A C 1
ATOM 659 O O . LEU A 1 84 ? -8.507 0.194 -16.976 1.00 78.50 84 LEU A O 1
ATOM 663 N N . ILE A 1 85 ? -6.471 -0.501 -17.605 1.00 79.88 85 ILE A N 1
ATOM 664 C CA . ILE A 1 85 ? -6.827 -1.927 -17.687 1.00 79.88 85 ILE A CA 1
ATOM 665 C C . ILE A 1 85 ? -7.305 -2.438 -16.322 1.00 79.88 85 ILE A C 1
ATOM 667 O O . ILE A 1 85 ? -8.339 -3.108 -16.251 1.00 79.88 85 ILE A O 1
ATOM 671 N N . HIS A 1 86 ? -6.605 -2.071 -15.244 1.00 75.06 86 HIS A N 1
ATOM 672 C CA . HIS A 1 86 ? -7.003 -2.421 -13.880 1.00 75.06 86 HIS A CA 1
ATOM 673 C C . HIS A 1 86 ? -8.318 -1.754 -13.462 1.00 75.06 86 HIS A C 1
ATOM 675 O O . HIS A 1 86 ? -9.194 -2.427 -12.920 1.00 75.06 86 HIS A O 1
ATOM 681 N N . ALA A 1 87 ? -8.501 -0.462 -13.750 1.00 69.31 87 ALA A N 1
ATOM 682 C CA . ALA A 1 87 ? -9.729 0.265 -13.424 1.00 69.31 87 ALA A CA 1
ATOM 683 C C . ALA A 1 87 ? -10.963 -0.283 -14.163 1.00 69.31 87 ALA A C 1
ATOM 685 O O . ALA A 1 87 ? -12.073 -0.249 -13.636 1.00 69.31 87 ALA A O 1
ATOM 686 N N . LEU A 1 88 ? -10.771 -0.810 -15.375 1.00 76.62 88 LEU A N 1
ATOM 687 C CA . LEU A 1 88 ? -11.822 -1.455 -16.162 1.00 76.62 88 LEU A CA 1
ATOM 688 C C . LEU A 1 88 ? -12.072 -2.920 -15.760 1.00 76.62 88 LEU A C 1
ATOM 690 O O . LEU A 1 88 ? -12.990 -3.537 -16.302 1.00 76.62 88 LEU A O 1
ATOM 694 N N . GLY A 1 89 ? -11.274 -3.482 -14.843 1.00 76.38 89 GLY A N 1
ATOM 695 C CA . GLY A 1 89 ? -11.375 -4.881 -14.421 1.00 76.38 89 GLY A CA 1
ATOM 696 C C . GLY A 1 89 ? -11.168 -5.868 -15.571 1.00 76.38 89 GLY A C 1
ATOM 697 O O . GLY A 1 89 ? -11.795 -6.926 -15.598 1.00 76.38 89 GLY A O 1
ATOM 698 N N . LEU A 1 90 ? -10.356 -5.500 -16.568 1.00 76.62 90 LEU A N 1
ATOM 699 C CA . LEU A 1 90 ? -10.155 -6.332 -17.748 1.00 76.62 90 LEU A CA 1
ATOM 700 C C . LEU A 1 90 ? -9.149 -7.444 -17.459 1.00 76.62 90 LEU A C 1
ATOM 702 O O . LEU A 1 90 ? -7.999 -7.196 -17.100 1.00 76.62 90 LEU A O 1
ATOM 706 N N . GLU A 1 91 ? -9.569 -8.676 -17.720 1.00 76.19 91 GLU A N 1
ATOM 707 C CA . GLU A 1 91 ? -8.675 -9.827 -17.772 1.00 76.19 91 GLU A CA 1
ATOM 708 C C . GLU A 1 91 ? -7.649 -9.672 -18.907 1.00 76.19 91 GLU A C 1
ATOM 710 O O . GLU A 1 91 ? -7.954 -9.143 -19.982 1.00 76.19 91 GLU A O 1
ATOM 715 N N . LYS A 1 92 ? -6.427 -10.185 -18.697 1.00 73.44 92 LYS A N 1
ATOM 716 C CA . LYS A 1 92 ? -5.287 -10.039 -19.627 1.00 73.44 92 LYS A CA 1
ATOM 717 C C . LYS A 1 92 ? -5.641 -10.416 -21.069 1.00 73.44 92 LYS A C 1
ATOM 719 O O . LYS A 1 92 ? -5.233 -9.733 -22.003 1.00 73.44 92 LYS A O 1
ATOM 724 N N . SER A 1 93 ? -6.391 -11.498 -21.261 1.00 72.56 93 SER A N 1
ATOM 725 C CA . SER A 1 93 ? -6.811 -11.976 -22.584 1.00 72.56 93 SER A CA 1
ATOM 726 C C . SER A 1 93 ? -7.755 -11.002 -23.297 1.00 72.56 93 SER A C 1
ATOM 728 O O . SER A 1 93 ? -7.618 -10.797 -24.502 1.00 72.56 93 SER A O 1
ATOM 730 N N . GLU A 1 94 ? -8.669 -10.361 -22.567 1.00 76.69 94 GLU A N 1
ATOM 731 C CA . GLU A 1 94 ? -9.617 -9.389 -23.121 1.00 76.69 94 GLU A CA 1
ATOM 732 C C . GLU A 1 94 ? -8.944 -8.037 -23.385 1.00 76.69 94 GLU A C 1
ATOM 734 O O . GLU A 1 94 ? -9.168 -7.431 -24.434 1.00 76.69 94 GLU A O 1
ATOM 739 N N . ALA A 1 95 ? -8.052 -7.598 -22.490 1.00 76.12 95 ALA A N 1
ATOM 740 C CA . ALA A 1 95 ? -7.218 -6.422 -22.723 1.00 76.12 95 ALA A CA 1
ATOM 741 C C . ALA A 1 95 ? -6.369 -6.594 -23.995 1.00 76.12 95 ALA A C 1
ATOM 743 O O . ALA A 1 95 ? -6.390 -5.736 -24.878 1.00 76.12 95 ALA A O 1
ATOM 744 N N . LEU A 1 96 ? -5.698 -7.744 -24.142 1.00 75.19 96 LEU A N 1
ATOM 745 C CA . LEU A 1 96 ? -4.909 -8.068 -25.333 1.00 75.19 96 LEU A CA 1
ATOM 746 C C . LEU A 1 96 ? -5.765 -8.118 -26.598 1.00 75.19 96 LEU A C 1
ATOM 748 O O . LEU A 1 96 ? -5.362 -7.559 -27.611 1.00 75.19 96 LEU A O 1
ATOM 752 N N . ARG A 1 97 ? -6.955 -8.731 -26.553 1.00 77.31 97 ARG A N 1
ATOM 753 C CA . ARG A 1 97 ? -7.870 -8.772 -27.702 1.00 77.31 97 ARG A CA 1
ATOM 754 C C . ARG A 1 97 ? -8.226 -7.364 -28.179 1.00 77.31 97 ARG A C 1
ATOM 756 O O . ARG A 1 97 ? -8.137 -7.091 -29.374 1.00 77.31 97 ARG A O 1
ATOM 763 N N . ARG A 1 98 ? -8.594 -6.465 -27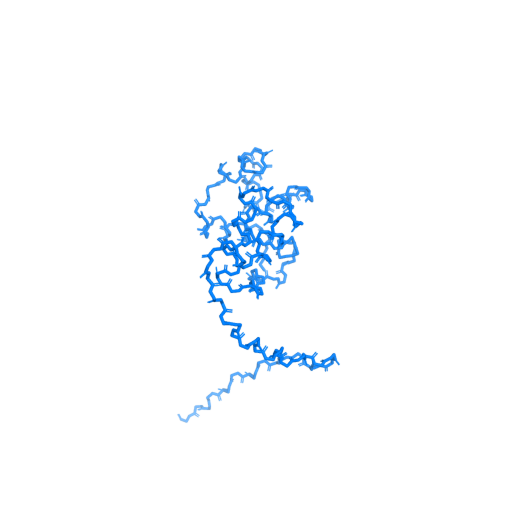.262 1.00 72.62 98 ARG A N 1
ATOM 764 C CA . ARG A 1 98 ? -8.992 -5.088 -27.600 1.00 72.62 98 ARG A CA 1
ATOM 765 C C . ARG A 1 98 ? -7.831 -4.243 -28.111 1.00 72.62 98 ARG A C 1
ATOM 767 O O . ARG A 1 98 ? -8.021 -3.478 -29.050 1.00 72.62 98 ARG A O 1
ATOM 774 N N . LEU A 1 99 ? -6.641 -4.411 -27.541 1.00 69.75 99 LEU A N 1
ATOM 775 C CA . LEU A 1 99 ? -5.434 -3.702 -27.976 1.00 69.75 99 LEU A CA 1
ATOM 776 C C . LEU A 1 99 ? -4.888 -4.234 -29.311 1.00 69.75 99 LEU A C 1
ATOM 778 O O . LEU A 1 99 ? -4.348 -3.469 -30.103 1.00 69.75 99 LEU A O 1
ATOM 782 N N . ALA A 1 100 ? -5.052 -5.530 -29.586 1.00 70.50 100 ALA A N 1
ATOM 783 C CA . ALA A 1 100 ? -4.536 -6.185 -30.786 1.00 70.50 100 ALA A CA 1
ATOM 784 C C . ALA A 1 100 ? -5.443 -6.056 -32.022 1.00 70.50 100 ALA A C 1
ATOM 786 O O . ALA A 1 100 ? -5.069 -6.555 -33.082 1.00 70.50 100 ALA A O 1
ATOM 787 N N . THR A 1 101 ? -6.617 -5.411 -31.930 1.00 62.50 101 THR A N 1
ATOM 788 C CA . THR A 1 101 ? -7.477 -5.170 -33.105 1.00 62.50 101 THR A CA 1
ATOM 789 C C . THR A 1 101 ? -7.352 -3.720 -33.601 1.00 62.50 101 THR A C 1
ATOM 791 O O . THR A 1 101 ? -8.183 -2.882 -33.260 1.00 62.50 101 THR A O 1
ATOM 794 N N . PRO A 1 102 ? -6.371 -3.389 -34.466 1.00 54.44 102 PRO A N 1
ATOM 795 C CA . PRO A 1 102 ? -6.311 -2.071 -35.109 1.00 54.44 102 PRO A CA 1
ATOM 796 C C . PRO A 1 102 ? -7.477 -1.838 -36.092 1.00 54.44 102 PRO A C 1
ATOM 798 O O . PRO A 1 102 ? -7.795 -0.706 -36.447 1.00 54.44 102 PRO A O 1
ATOM 801 N N . ALA A 1 103 ? -8.156 -2.909 -36.518 1.00 48.25 103 ALA A N 1
ATOM 802 C CA . ALA A 1 103 ? -9.087 -2.894 -37.643 1.00 48.25 103 ALA A CA 1
ATOM 803 C C . ALA A 1 103 ? -10.444 -2.203 -37.390 1.00 48.25 103 ALA A C 1
ATOM 805 O O . ALA A 1 103 ? -11.114 -1.850 -38.354 1.00 48.25 103 ALA A O 1
ATOM 806 N N . ALA A 1 104 ? -10.869 -1.983 -36.139 1.00 46.56 104 ALA A N 1
ATOM 807 C CA . ALA A 1 104 ? -12.188 -1.391 -35.866 1.00 46.56 104 ALA A CA 1
ATOM 808 C C . ALA A 1 104 ? -12.188 0.150 -35.798 1.00 46.56 104 ALA A C 1
ATOM 810 O O . ALA A 1 104 ? -13.246 0.759 -35.931 1.00 46.56 104 ALA A O 1
ATOM 811 N N . ALA A 1 105 ? -11.028 0.786 -35.596 1.00 48.81 105 ALA A N 1
ATOM 812 C CA . ALA A 1 105 ? -10.947 2.226 -35.327 1.00 48.81 105 ALA A CA 1
ATOM 813 C C . ALA A 1 105 ? -10.518 3.081 -36.536 1.00 48.81 105 ALA A C 1
ATOM 815 O O . ALA A 1 105 ? -10.537 4.303 -36.442 1.00 48.81 105 ALA A O 1
ATOM 816 N N . GLY A 1 106 ? -10.111 2.475 -37.659 1.00 47.50 106 GLY A N 1
ATOM 817 C CA . GLY A 1 106 ? -9.616 3.225 -38.825 1.00 47.50 106 GLY A CA 1
ATOM 818 C C . GLY A 1 106 ? -8.320 4.010 -38.565 1.00 47.50 106 GLY A C 1
ATOM 819 O O . GLY A 1 106 ? -7.989 4.917 -39.324 1.00 47.50 106 GLY A O 1
ATOM 820 N N . ILE A 1 107 ? -7.588 3.681 -37.496 1.00 51.03 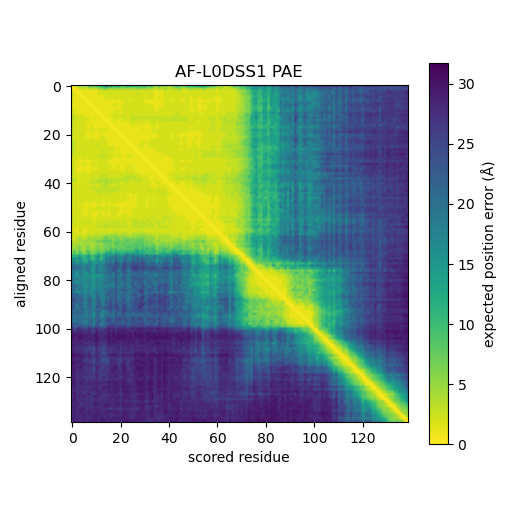107 ILE A N 1
ATOM 821 C CA . ILE A 1 107 ? -6.339 4.346 -37.118 1.00 51.03 107 ILE A CA 1
ATOM 822 C C . ILE A 1 107 ? -5.178 3.542 -37.711 1.00 51.03 107 ILE A C 1
ATOM 824 O O . ILE A 1 107 ? -4.857 2.458 -37.222 1.00 51.03 107 ILE A O 1
ATOM 828 N N . SER A 1 108 ? -4.536 4.071 -38.758 1.00 44.44 108 SER A N 1
ATOM 829 C CA . SER A 1 108 ? -3.208 3.605 -39.170 1.00 44.44 108 SER A CA 1
ATOM 830 C C . SER A 1 108 ? -2.209 3.981 -38.085 1.00 44.44 108 SER A C 1
ATOM 832 O O . SER A 1 108 ? -1.890 5.153 -37.901 1.00 44.44 108 SER A O 1
ATOM 834 N N . VAL A 1 109 ? -1.733 2.982 -37.350 1.00 51.88 109 VAL A N 1
ATOM 835 C CA . VAL A 1 109 ? -0.586 3.138 -36.460 1.00 51.88 109 VAL A CA 1
ATOM 836 C C . VAL A 1 109 ? 0.630 2.723 -37.274 1.00 51.88 109 VAL A C 1
ATOM 838 O O . VAL A 1 109 ? 0.872 1.530 -37.439 1.00 51.88 109 VAL A O 1
ATOM 841 N N . ASP A 1 110 ? 1.370 3.684 -37.832 1.00 46.41 110 ASP A N 1
ATOM 842 C CA . ASP A 1 110 ? 2.718 3.402 -38.326 1.00 46.41 110 ASP A CA 1
ATOM 843 C C . ASP A 1 110 ? 3.516 2.839 -37.143 1.00 46.41 110 ASP A C 1
ATOM 845 O O . ASP A 1 110 ? 3.677 3.545 -36.138 1.00 46.41 110 ASP A O 1
ATOM 849 N N . PRO A 1 111 ? 3.977 1.574 -37.185 1.00 47.25 111 PRO A N 1
ATOM 850 C CA . PRO A 1 111 ? 4.795 1.053 -36.112 1.00 47.25 111 PRO A CA 1
ATOM 851 C C . PRO A 1 111 ? 6.091 1.860 -36.114 1.00 47.25 111 PRO A C 1
ATOM 853 O O . PRO A 1 111 ? 6.968 1.666 -36.957 1.00 47.25 111 PRO A O 1
ATOM 856 N N . LYS A 1 112 ? 6.211 2.801 -35.172 1.00 44.47 112 LYS A N 1
ATOM 857 C CA . LYS A 1 112 ? 7.489 3.448 -34.896 1.00 44.47 112 LYS A CA 1
ATOM 858 C C . LYS A 1 112 ? 8.474 2.316 -34.586 1.00 44.47 112 LYS A C 1
ATOM 860 O O . LYS A 1 112 ? 8.130 1.461 -33.766 1.00 44.47 112 LYS A O 1
ATOM 865 N N . PRO A 1 113 ? 9.646 2.262 -35.246 1.00 36.66 113 PRO A N 1
ATOM 866 C CA . PRO A 1 113 ? 10.595 1.183 -35.034 1.00 36.66 113 PRO A CA 1
ATOM 867 C C . PRO A 1 113 ? 10.857 1.073 -33.539 1.00 36.66 113 PRO A C 1
ATOM 869 O O . PRO A 1 113 ? 11.221 2.064 -32.898 1.00 36.66 113 PRO A O 1
ATOM 872 N N . VAL A 1 114 ? 10.598 -0.119 -32.995 1.00 46.72 114 VAL A N 1
ATOM 873 C CA . VAL A 1 114 ? 10.959 -0.451 -31.621 1.00 46.72 114 VAL A CA 1
ATOM 874 C C . VAL A 1 114 ? 12.444 -0.108 -31.516 1.00 46.72 114 VAL A C 1
ATOM 876 O O . VAL A 1 114 ? 13.222 -0.636 -32.321 1.00 46.72 114 VAL A O 1
ATOM 879 N N . PRO A 1 115 ? 12.855 0.829 -30.639 1.00 41.34 115 PRO A N 1
ATOM 880 C CA . PRO A 1 115 ? 14.272 1.085 -30.456 1.00 41.34 115 PRO A CA 1
ATOM 881 C C . PRO A 1 115 ? 14.920 -0.268 -30.144 1.00 41.34 115 PRO A C 1
ATOM 883 O O . PRO A 1 115 ? 14.336 -1.035 -29.370 1.00 41.34 115 PRO A O 1
ATOM 886 N N . PRO A 1 116 ? 16.050 -0.619 -30.788 1.00 40.44 116 PRO A N 1
ATOM 887 C CA . PRO A 1 116 ? 16.708 -1.884 -30.499 1.00 40.44 116 PRO A CA 1
ATOM 888 C C . PRO A 1 116 ? 16.874 -1.961 -28.988 1.00 40.44 116 PRO A C 1
ATOM 890 O O . PRO A 1 116 ? 17.250 -0.953 -28.381 1.00 40.44 116 PRO A O 1
ATOM 893 N N . ALA A 1 117 ? 16.510 -3.112 -28.408 1.00 49.09 117 ALA A N 1
ATOM 894 C CA . ALA A 1 117 ? 16.642 -3.368 -26.982 1.00 49.09 117 ALA A CA 1
ATOM 895 C C . ALA A 1 117 ? 17.947 -2.724 -26.508 1.00 49.09 117 ALA A C 1
ATOM 897 O O . ALA A 1 117 ? 19.014 -3.027 -27.053 1.00 49.09 117 ALA A O 1
ATOM 898 N N . GLY A 1 118 ? 17.831 -1.753 -25.592 1.00 46.69 118 GLY A N 1
ATOM 899 C CA . GLY A 1 118 ? 18.992 -1.082 -25.016 1.00 46.69 118 GLY A CA 1
ATOM 900 C C . GLY A 1 118 ? 20.006 -2.139 -24.579 1.00 46.69 118 GLY A C 1
ATOM 901 O O . GLY A 1 118 ? 19.595 -3.263 -24.275 1.00 46.69 118 GLY A O 1
ATOM 902 N N . PRO A 1 119 ? 21.312 -1.826 -24.623 1.00 40.00 119 PRO A N 1
ATOM 903 C CA . PRO A 1 119 ? 22.372 -2.823 -24.551 1.00 40.00 119 PRO A CA 1
ATOM 904 C C . PRO A 1 119 ? 22.077 -3.807 -23.426 1.00 40.00 119 PRO A C 1
ATOM 906 O O . PRO A 1 119 ? 21.993 -3.407 -22.264 1.00 40.00 119 PRO A O 1
ATOM 909 N N . SER A 1 120 ? 21.860 -5.075 -23.793 1.00 54.91 120 SER A N 1
ATOM 910 C CA . SER A 1 120 ? 21.724 -6.155 -22.827 1.00 54.91 120 SER A CA 1
ATOM 911 C C . SER A 1 120 ? 22.927 -6.055 -21.906 1.00 54.91 120 SER A C 1
ATOM 913 O O . SER A 1 120 ? 24.058 -6.202 -22.371 1.00 54.91 120 SER A O 1
ATOM 915 N N . ILE A 1 121 ? 22.692 -5.723 -20.635 1.00 47.34 121 ILE A N 1
ATOM 916 C CA . ILE A 1 121 ? 23.753 -5.691 -19.636 1.00 47.34 121 ILE A CA 1
ATOM 917 C C . ILE A 1 121 ? 24.344 -7.102 -19.649 1.00 47.34 121 ILE A C 1
ATOM 919 O O . ILE A 1 121 ? 23.617 -8.055 -19.345 1.00 47.34 121 ILE A O 1
ATOM 923 N N . PRO A 1 122 ? 25.605 -7.287 -20.075 1.00 39.53 122 PRO A N 1
ATOM 924 C CA . PRO A 1 122 ? 26.182 -8.613 -20.097 1.00 39.53 122 PRO A CA 1
ATOM 925 C C . PRO A 1 122 ? 26.218 -9.128 -18.652 1.00 39.53 122 PRO A C 1
ATOM 927 O O . PRO A 1 122 ? 26.576 -8.365 -17.744 1.00 39.53 122 PRO A O 1
ATOM 930 N N . PRO A 1 123 ? 25.850 -10.397 -18.405 1.00 42.12 123 PRO A N 1
ATOM 931 C CA . PRO A 1 123 ? 25.975 -10.973 -17.077 1.00 42.12 123 PRO A CA 1
ATOM 932 C C . PRO A 1 123 ? 27.453 -10.903 -16.668 1.00 42.12 123 PRO A C 1
ATOM 934 O O . PRO A 1 123 ? 28.306 -11.518 -17.304 1.00 42.12 123 PRO A O 1
ATOM 937 N N . GLY A 1 124 ? 27.756 -10.096 -15.647 1.00 51.53 124 GLY A N 1
ATOM 938 C CA . GLY A 1 124 ? 29.121 -9.875 -15.153 1.00 51.53 124 GLY A CA 1
ATOM 939 C C . GLY A 1 124 ? 29.695 -8.463 -15.325 1.00 51.53 124 GLY A C 1
ATOM 940 O O . GLY A 1 124 ? 30.877 -8.276 -15.044 1.00 51.53 124 GLY A O 1
ATOM 941 N N . ALA A 1 125 ? 28.915 -7.461 -15.747 1.00 44.91 125 ALA A N 1
ATOM 942 C CA . ALA A 1 125 ? 29.376 -6.071 -15.680 1.00 44.91 125 ALA A CA 1
ATOM 943 C C . ALA A 1 125 ? 29.627 -5.658 -14.208 1.00 44.91 125 ALA A C 1
ATOM 945 O O . ALA A 1 125 ? 28.728 -5.816 -13.378 1.00 44.91 125 ALA A O 1
ATOM 946 N N . PRO A 1 126 ? 30.824 -5.153 -13.847 1.00 46.03 126 PRO A N 1
ATOM 947 C CA . PRO A 1 126 ? 31.096 -4.716 -12.483 1.00 46.03 126 PRO A CA 1
ATOM 948 C C . PRO A 1 126 ? 30.183 -3.543 -12.121 1.00 46.03 126 PRO A C 1
ATOM 950 O O . PRO A 1 126 ? 29.969 -2.641 -12.934 1.00 46.03 126 PRO A O 1
ATOM 953 N N . ALA A 1 127 ? 29.644 -3.567 -10.900 1.00 47.62 127 ALA A N 1
ATOM 954 C CA . ALA A 1 127 ? 28.804 -2.499 -10.374 1.00 47.62 127 ALA A CA 1
ATOM 955 C C . ALA A 1 127 ? 29.491 -1.139 -10.572 1.00 47.62 127 ALA A C 1
ATOM 957 O O . ALA A 1 127 ? 30.651 -0.959 -10.197 1.00 47.62 127 ALA A O 1
ATOM 958 N N . TYR A 1 128 ? 28.765 -0.196 -11.174 1.00 50.62 128 TYR A N 1
ATOM 959 C CA . TYR A 1 128 ? 29.188 1.191 -11.320 1.00 50.62 128 TYR A CA 1
ATOM 960 C C . TYR A 1 128 ? 29.580 1.749 -9.944 1.00 50.62 128 TYR A C 1
ATOM 962 O O . TYR A 1 128 ? 28.725 1.951 -9.082 1.00 50.62 128 TYR A O 1
ATOM 970 N N . GLN A 1 129 ? 30.877 1.969 -9.726 1.00 43.41 129 GLN A N 1
ATOM 971 C CA . GLN A 1 129 ? 31.382 2.721 -8.582 1.00 43.41 129 GLN A CA 1
ATOM 972 C C . GLN A 1 129 ? 31.441 4.191 -9.001 1.00 43.41 129 GLN A C 1
ATOM 974 O O . GLN A 1 129 ? 32.219 4.520 -9.898 1.00 43.41 129 GLN A O 1
ATOM 979 N N . PRO A 1 130 ? 30.628 5.086 -8.414 1.00 41.06 130 PRO A N 1
ATOM 980 C CA . PRO A 1 130 ? 30.743 6.503 -8.711 1.00 41.06 130 PRO A CA 1
ATOM 981 C C . PRO A 1 130 ? 32.125 6.998 -8.270 1.00 41.06 130 PRO A C 1
ATOM 983 O O . PRO A 1 130 ? 32.514 6.824 -7.113 1.00 41.06 130 PRO A O 1
ATOM 986 N N . ASP A 1 131 ? 32.861 7.602 -9.207 1.00 45.56 131 ASP A N 1
ATOM 987 C CA . ASP A 1 131 ? 34.163 8.221 -8.963 1.00 45.56 131 ASP A CA 1
ATOM 988 C C . ASP A 1 131 ? 34.094 9.160 -7.750 1.00 45.56 131 ASP A C 1
ATOM 990 O O . ASP A 1 131 ? 33.250 10.060 -7.670 1.00 45.56 131 ASP A O 1
ATOM 994 N N . ALA A 1 132 ? 35.004 8.951 -6.796 1.00 48.50 132 ALA A N 1
ATOM 995 C CA . ALA A 1 132 ? 35.115 9.789 -5.613 1.00 48.50 132 ALA A CA 1
ATOM 996 C C . ALA A 1 132 ? 35.329 11.262 -6.022 1.00 48.50 132 ALA A C 1
ATOM 998 O O . ALA A 1 132 ? 36.137 11.548 -6.914 1.00 48.50 132 ALA A O 1
ATOM 999 N N . PRO A 1 133 ? 34.659 12.230 -5.369 1.00 47.19 133 PRO A N 1
ATOM 1000 C CA . PRO A 1 133 ? 34.816 13.635 -5.711 1.00 47.19 133 PRO A CA 1
ATOM 1001 C C . PRO A 1 133 ? 36.281 14.054 -5.541 1.00 47.19 133 PRO A C 1
ATOM 1003 O O . PRO A 1 133 ? 36.862 13.936 -4.458 1.00 47.19 133 PRO A O 1
ATOM 1006 N N . ARG A 1 134 ? 36.885 14.552 -6.630 1.00 51.03 134 ARG A N 1
ATOM 1007 C CA . ARG A 1 134 ? 38.254 15.085 -6.637 1.00 51.03 134 ARG A CA 1
ATOM 1008 C C . ARG A 1 134 ? 38.373 16.167 -5.562 1.00 51.03 134 ARG A C 1
ATOM 1010 O O . ARG A 1 134 ? 37.789 17.243 -5.692 1.00 51.03 134 ARG A O 1
ATOM 1017 N N . LYS A 1 135 ? 39.142 15.890 -4.504 1.00 50.56 135 LYS A N 1
ATOM 1018 C CA . LYS A 1 135 ? 39.513 16.886 -3.492 1.00 50.56 135 LYS A CA 1
ATOM 1019 C C . LYS A 1 135 ? 40.221 18.042 -4.202 1.00 50.56 135 LYS A C 1
ATOM 1021 O O . LYS A 1 135 ? 41.286 17.845 -4.784 1.00 50.56 135 LYS A O 1
ATOM 1026 N N . LYS A 1 136 ? 39.629 19.238 -4.168 1.00 51.97 136 LYS A N 1
ATOM 1027 C CA . LYS A 1 136 ? 40.318 20.470 -4.563 1.00 51.97 136 LYS A CA 1
ATOM 1028 C C . LYS A 1 136 ? 41.515 20.651 -3.626 1.00 51.97 136 LYS A C 1
ATOM 1030 O O . LYS A 1 136 ? 41.329 20.737 -2.414 1.00 51.97 136 LYS A O 1
ATOM 1035 N N . GLN A 1 137 ? 42.724 20.658 -4.180 1.00 45.81 137 GLN A N 1
ATOM 1036 C CA . GLN A 1 137 ? 43.919 21.096 -3.459 1.00 45.81 137 GLN A CA 1
ATOM 1037 C C . GLN A 1 137 ? 43.787 22.601 -3.174 1.00 45.81 137 GLN A C 1
ATOM 1039 O O . GLN A 1 137 ? 43.409 23.337 -4.090 1.00 45.81 137 GLN A O 1
ATOM 1044 N N . PRO A 1 138 ? 44.053 23.072 -1.946 1.00 56.75 138 PRO A N 1
ATOM 1045 C CA . PRO A 1 138 ? 44.146 24.498 -1.679 1.00 56.75 138 PRO A CA 1
ATOM 1046 C C . PRO A 1 138 ? 45.500 25.021 -2.176 1.00 56.75 138 PRO A C 1
ATOM 1048 O O . PRO A 1 138 ? 46.540 24.436 -1.868 1.00 56.75 138 PRO A O 1
ATOM 1051 N N . GLY A 1 139 ? 45.453 26.099 -2.956 1.00 50.03 139 GLY A N 1
ATOM 1052 C CA . GLY A 1 139 ? 46.573 27.003 -3.214 1.00 50.03 139 GLY A CA 1
ATOM 1053 C C . GLY A 1 139 ? 46.357 28.307 -2.466 1.00 50.03 139 GLY A C 1
ATOM 1054 O O . GLY A 1 139 ? 45.172 28.624 -2.202 1.00 50.03 139 GLY A O 1
#

Mean predicted aligned error: 15.93 Å

Solvent-accessible surface area (backbone atoms only — not comparable to full-atom values): 8750 Å² total; per-residue (Å²): 68,54,49,26,56,50,52,50,52,53,28,61,75,72,70,48,51,55,59,53,52,14,64,76,62,73,51,55,42,68,58,42,49,34,26,57,71,58,78,44,80,76,54,73,72,52,41,50,43,50,17,61,74,69,73,45,57,53,63,48,58,69,38,46,88,41,77,61,69,77,76,68,93,53,55,79,66,55,46,51,51,53,53,47,40,60,74,66,69,50,53,70,70,59,48,48,53,62,70,70,49,58,81,83,74,79,59,85,72,79,79,70,76,75,74,72,78,70,80,77,77,58,94,80,69,76,79,87,72,82,79,75,81,80,78,79,78,88,129